Protein AF-A0A2H5X801-F1 (afdb_monomer_lite)

Structure (mmCIF, N/CA/C/O backbone):
data_AF-A0A2H5X801-F1
#
_entry.id   AF-A0A2H5X801-F1
#
loop_
_atom_site.group_PDB
_atom_site.id
_atom_site.type_symbol
_atom_site.label_atom_id
_atom_site.label_alt_id
_atom_site.label_comp_id
_atom_site.label_asym_id
_atom_site.label_entity_id
_atom_site.label_seq_id
_atom_site.pdbx_PDB_ins_code
_atom_site.Cartn_x
_atom_site.Cartn_y
_atom_site.Cartn_z
_atom_site.occupancy
_atom_site.B_iso_or_equiv
_atom_site.auth_seq_id
_atom_site.auth_comp_id
_atom_site.auth_asym_id
_atom_site.auth_atom_id
_atom_site.pdbx_PDB_model_num
ATOM 1 N N . MET A 1 1 ? -15.233 -9.281 -31.230 1.00 36.47 1 MET A N 1
ATOM 2 C CA . MET A 1 1 ? -14.098 -9.099 -30.305 1.00 36.47 1 MET A CA 1
AT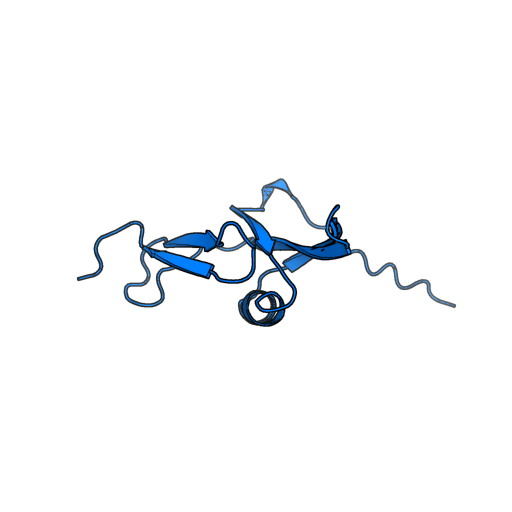OM 3 C C . MET A 1 1 ? -14.521 -8.026 -29.333 1.00 36.47 1 MET A C 1
ATOM 5 O O . MET A 1 1 ? -14.528 -6.862 -29.706 1.00 36.47 1 MET A O 1
ATOM 9 N N . GLU A 1 2 ? -14.999 -8.429 -28.164 1.00 36.84 2 GLU A N 1
ATOM 10 C CA . GLU A 1 2 ? -15.367 -7.494 -27.104 1.00 36.84 2 GLU A CA 1
ATOM 11 C C . GLU A 1 2 ? -14.073 -6.958 -26.488 1.00 36.84 2 GLU A C 1
ATOM 13 O O . GLU A 1 2 ? -13.222 -7.725 -26.035 1.00 36.84 2 GLU A O 1
ATOM 18 N N . GLN A 1 3 ? -13.882 -5.642 -26.564 1.00 37.53 3 GLN A N 1
ATOM 19 C CA . GLN A 1 3 ? -12.843 -4.960 -25.810 1.00 37.53 3 GLN A CA 1
ATOM 20 C C . GLN A 1 3 ? -13.271 -5.009 -24.346 1.00 37.53 3 GLN A C 1
ATOM 22 O O . GLN A 1 3 ? -14.227 -4.348 -23.954 1.00 37.53 3 GLN A O 1
ATOM 27 N N . HIS A 1 4 ? -12.597 -5.830 -23.546 1.00 39.81 4 HIS A N 1
ATOM 28 C CA . HIS A 1 4 ? -12.671 -5.698 -22.101 1.00 39.81 4 HIS A CA 1
ATOM 29 C C . HIS A 1 4 ? -11.974 -4.380 -21.739 1.00 39.81 4 HIS A C 1
ATOM 31 O O . HIS A 1 4 ? -10.751 -4.339 -21.609 1.00 39.81 4 HIS A O 1
ATOM 37 N N . GLU A 1 5 ? -12.734 -3.295 -21.611 1.00 40.41 5 GLU A N 1
ATOM 38 C CA . GLU A 1 5 ? -12.301 -2.132 -20.839 1.00 40.41 5 GLU A CA 1
ATOM 39 C C . GLU A 1 5 ? -12.185 -2.578 -19.378 1.00 40.41 5 GLU A C 1
ATOM 41 O O . GLU A 1 5 ? -13.131 -2.519 -18.598 1.00 40.41 5 GLU A O 1
ATOM 46 N N . VAL A 1 6 ? -11.019 -3.106 -19.004 1.00 47.34 6 VAL A N 1
ATOM 47 C CA . VAL A 1 6 ? -10.679 -3.374 -17.602 1.00 47.34 6 VAL A CA 1
ATOM 48 C C . VAL A 1 6 ? -10.143 -2.076 -17.008 1.00 47.34 6 VAL A C 1
ATOM 50 O O . VAL A 1 6 ? -8.964 -1.937 -16.709 1.00 47.34 6 VAL A O 1
ATOM 53 N N . GLY A 1 7 ? -11.020 -1.086 -16.910 1.00 52.31 7 GLY A N 1
ATOM 54 C CA . GLY A 1 7 ? -10.810 0.113 -16.118 1.00 52.31 7 GLY A CA 1
ATOM 55 C C . GLY A 1 7 ? -11.955 0.173 -15.131 1.00 52.31 7 GLY A C 1
ATOM 56 O O . GLY A 1 7 ? -13.070 0.519 -15.506 1.00 52.31 7 GLY A O 1
ATOM 57 N N . GLN A 1 8 ? -11.720 -0.232 -13.886 1.00 59.12 8 GLN A N 1
ATOM 58 C CA . GLN A 1 8 ? -12.725 -0.026 -12.854 1.00 59.12 8 GLN A CA 1
ATOM 59 C C . GLN A 1 8 ? -12.811 1.489 -12.633 1.00 59.12 8 GLN A C 1
ATOM 61 O O . GLN A 1 8 ? -11.854 2.092 -12.150 1.00 59.12 8 GLN A O 1
ATOM 66 N N . GLU A 1 9 ? -13.913 2.118 -13.052 1.00 63.97 9 GLU A N 1
ATOM 67 C CA . GLU A 1 9 ? -14.149 3.532 -12.762 1.00 63.97 9 GLU A CA 1
ATOM 68 C C . GLU A 1 9 ? -14.151 3.713 -11.247 1.00 63.97 9 GLU A C 1
ATOM 70 O O . GLU A 1 9 ? -14.965 3.135 -10.521 1.00 63.97 9 GLU A O 1
ATOM 75 N N . PHE A 1 10 ? -13.178 4.475 -10.767 1.00 66.69 10 PHE A N 1
ATOM 76 C CA . PHE A 1 10 ? -12.889 4.574 -9.354 1.00 66.69 10 PHE A CA 1
ATOM 77 C C . PHE A 1 10 ? -12.906 6.033 -8.925 1.00 66.69 10 PHE A C 1
ATOM 79 O O . PHE A 1 10 ? -12.131 6.856 -9.414 1.00 66.69 10 PHE A O 1
ATOM 86 N N . ASP A 1 11 ? -13.808 6.354 -8.000 1.00 81.62 11 ASP A N 1
ATOM 87 C CA . ASP A 1 11 ? -13.924 7.702 -7.463 1.00 81.62 11 ASP A CA 1
ATOM 88 C C . ASP A 1 11 ? -12.771 7.995 -6.496 1.00 81.62 11 ASP A C 1
ATOM 90 O O . ASP A 1 11 ? -12.764 7.550 -5.343 1.00 81.62 11 ASP A O 1
ATOM 94 N N . LEU A 1 12 ? -11.806 8.785 -6.968 1.00 82.56 12 LEU A N 1
ATOM 95 C CA . LEU A 1 12 ? -10.650 9.218 -6.186 1.00 82.56 12 LEU A CA 1
ATOM 96 C C . LEU A 1 12 ? -11.039 9.989 -4.914 1.00 82.56 12 LEU A C 1
ATOM 98 O O . LEU A 1 12 ? -10.274 9.976 -3.952 1.00 82.56 12 LEU A O 1
ATOM 102 N N . 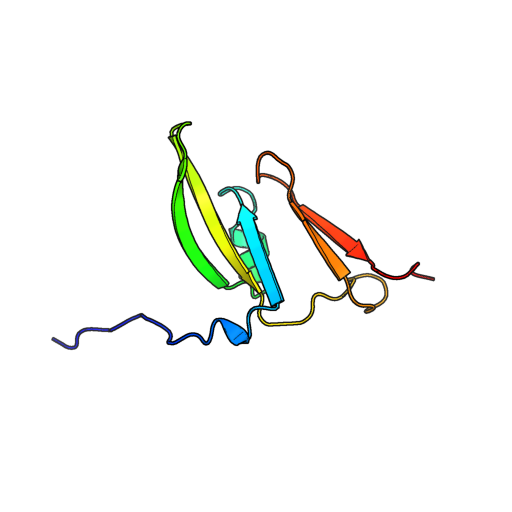HIS A 1 13 ? -12.229 10.598 -4.841 1.00 87.62 13 HIS A N 1
ATOM 103 C CA . HIS A 1 13 ? -12.693 11.282 -3.625 1.00 87.62 13 HIS A CA 1
ATOM 104 C C . HIS A 1 13 ? -12.956 10.318 -2.463 1.00 87.62 13 HIS A C 1
ATOM 106 O O . HIS A 1 13 ? -13.036 10.744 -1.310 1.00 87.62 13 HIS A O 1
ATOM 112 N N . ARG A 1 14 ? -13.083 9.016 -2.745 1.00 88.31 14 ARG A N 1
ATOM 113 C CA . ARG A 1 14 ? -13.245 7.978 -1.723 1.00 88.31 14 ARG A CA 1
ATOM 114 C C . ARG A 1 14 ? -11.912 7.467 -1.178 1.00 88.31 14 ARG A C 1
ATOM 116 O O . ARG A 1 14 ? -11.922 6.750 -0.180 1.00 88.31 14 ARG A O 1
ATOM 123 N N . VAL A 1 15 ? -10.783 7.821 -1.797 1.00 91.44 15 VAL A N 1
ATOM 124 C CA . VAL A 1 15 ? -9.454 7.387 -1.350 1.00 91.44 15 VAL A CA 1
ATOM 125 C C . VAL A 1 15 ? -9.165 7.951 0.033 1.00 91.44 15 VAL A C 1
ATOM 127 O O . VAL A 1 15 ? -9.137 9.162 0.246 1.00 91.44 15 VAL A O 1
ATOM 130 N N . ARG A 1 16 ? -8.909 7.054 0.981 1.00 91.88 16 ARG A N 1
ATOM 131 C CA . ARG A 1 16 ? -8.507 7.396 2.349 1.00 91.88 16 ARG A CA 1
ATOM 132 C C . ARG A 1 16 ? -6.997 7.453 2.497 1.00 91.88 16 ARG A C 1
ATOM 134 O O . ARG A 1 16 ? -6.489 8.242 3.293 1.00 91.88 16 ARG A O 1
ATOM 141 N N . LYS A 1 17 ? -6.275 6.616 1.749 1.00 93.56 17 LYS A N 1
ATOM 142 C CA . LYS A 1 17 ? -4.818 6.531 1.825 1.00 93.56 17 LYS A CA 1
ATOM 143 C C . LYS A 1 17 ? -4.208 6.145 0.485 1.00 93.56 17 LYS A C 1
ATOM 145 O O . LYS A 1 17 ? -4.769 5.332 -0.244 1.00 93.56 17 LYS A O 1
ATOM 150 N N . VAL A 1 18 ? -3.035 6.710 0.223 1.00 94.75 18 VAL A N 1
ATOM 151 C CA . VAL A 1 18 ? -2.149 6.356 -0.886 1.00 94.75 18 VAL A CA 1
ATOM 152 C C . VAL A 1 18 ? -0.816 5.930 -0.291 1.00 94.75 18 VAL A C 1
ATOM 154 O O . VAL A 1 18 ? -0.335 6.573 0.649 1.00 94.75 18 VAL A O 1
ATOM 157 N N . VAL A 1 19 ? -0.239 4.853 -0.814 1.00 96.25 19 VAL A N 1
ATOM 158 C CA . VAL A 1 19 ? 1.113 4.411 -0.465 1.00 96.25 19 VAL A CA 1
ATOM 159 C C . VAL A 1 19 ? 1.902 4.061 -1.717 1.00 96.25 19 VAL A C 1
ATOM 161 O O . VAL A 1 19 ? 1.352 3.538 -2.686 1.00 96.25 19 VAL A O 1
ATOM 164 N N . GLU A 1 20 ? 3.202 4.333 -1.664 1.00 96.44 20 GLU A N 1
ATOM 165 C CA . GLU A 1 20 ? 4.163 3.899 -2.671 1.00 96.44 20 GLU A CA 1
ATOM 166 C C . GLU A 1 20 ? 4.978 2.754 -2.088 1.00 96.44 20 GLU A C 1
ATOM 168 O O . GLU A 1 20 ? 5.608 2.905 -1.041 1.00 96.44 20 GLU A O 1
ATOM 173 N N . VAL A 1 21 ? 4.943 1.594 -2.737 1.00 96.94 21 VAL A N 1
ATOM 174 C CA . VAL A 1 21 ? 5.597 0.389 -2.227 1.00 96.94 21 VAL A CA 1
ATOM 175 C C . VAL A 1 21 ? 6.421 -0.307 -3.295 1.00 96.94 21 VAL A C 1
ATOM 177 O O . VAL A 1 21 ? 6.293 -0.065 -4.495 1.00 96.94 21 VAL A O 1
ATOM 180 N N . ARG A 1 22 ? 7.291 -1.205 -2.852 1.00 95.00 22 ARG A N 1
ATOM 181 C CA . ARG A 1 22 ? 8.067 -2.106 -3.697 1.00 95.00 22 ARG A CA 1
ATOM 182 C C . ARG A 1 22 ? 7.372 -3.456 -3.820 1.00 95.00 22 ARG A C 1
ATOM 184 O O . ARG A 1 22 ? 6.488 -3.809 -3.042 1.00 95.00 22 ARG A O 1
ATOM 191 N N . ALA A 1 23 ? 7.855 -4.243 -4.780 1.00 92.38 23 ALA A N 1
ATOM 192 C CA . ALA A 1 23 ? 7.330 -5.572 -5.087 1.00 92.38 23 ALA A CA 1
ATOM 193 C C . ALA A 1 23 ? 7.271 -6.511 -3.867 1.00 92.38 23 ALA A C 1
ATOM 195 O O . ALA A 1 23 ? 6.412 -7.381 -3.815 1.00 92.38 23 ALA A O 1
ATOM 196 N N . ASN A 1 24 ? 8.152 -6.324 -2.879 1.00 93.00 24 ASN A N 1
ATOM 197 C CA . ASN A 1 24 ? 8.246 -7.213 -1.720 1.00 93.00 24 ASN A CA 1
ATOM 198 C C . ASN A 1 24 ? 6.987 -7.220 -0.843 1.00 93.00 24 ASN A C 1
ATOM 200 O O . ASN A 1 24 ? 6.690 -8.251 -0.254 1.00 93.00 24 ASN A O 1
ATOM 204 N N . ILE A 1 25 ? 6.260 -6.102 -0.760 1.00 94.44 25 ILE A N 1
ATOM 205 C CA . ILE A 1 25 ? 5.083 -5.966 0.119 1.00 94.44 25 ILE A CA 1
ATOM 206 C C . ILE A 1 25 ? 3.784 -5.721 -0.649 1.00 94.44 25 ILE A C 1
ATOM 208 O O . ILE A 1 25 ? 2.719 -5.654 -0.041 1.00 94.44 25 ILE A O 1
ATOM 212 N N . VAL A 1 26 ? 3.850 -5.591 -1.980 1.00 95.12 26 VAL A N 1
ATOM 213 C CA . VAL A 1 26 ? 2.676 -5.266 -2.803 1.00 95.12 26 VAL A CA 1
ATOM 214 C C . VAL A 1 26 ? 1.584 -6.324 -2.655 1.00 95.12 26 VAL A C 1
ATOM 216 O O . VAL A 1 26 ? 0.438 -5.975 -2.398 1.00 95.12 26 VAL A O 1
ATOM 219 N N . ASN A 1 27 ? 1.945 -7.608 -2.732 1.00 94.62 27 ASN A N 1
ATOM 220 C CA . ASN A 1 27 ? 0.978 -8.702 -2.664 1.00 94.62 27 ASN A CA 1
ATOM 221 C C . ASN A 1 27 ? 0.275 -8.745 -1.304 1.00 94.62 27 ASN A C 1
ATOM 223 O O . ASN A 1 27 ? -0.937 -8.901 -1.259 1.00 94.62 27 ASN A O 1
ATOM 227 N N . GLU A 1 28 ? 1.006 -8.514 -0.208 1.00 94.00 28 GLU A N 1
ATOM 228 C CA . GLU A 1 28 ? 0.411 -8.493 1.133 1.00 94.00 28 GLU A CA 1
ATOM 229 C C . GLU A 1 28 ? -0.636 -7.387 1.290 1.00 94.00 28 GLU A C 1
ATOM 231 O O . GLU A 1 28 ? -1.654 -7.590 1.948 1.00 94.00 28 GLU A O 1
ATOM 236 N N . LEU A 1 29 ? -0.390 -6.214 0.701 1.00 94.25 29 LEU A N 1
ATOM 237 C CA . LEU A 1 29 ? -1.337 -5.104 0.741 1.00 94.25 29 LEU A CA 1
ATOM 238 C C . LEU A 1 29 ? -2.532 -5.369 -0.184 1.00 94.25 29 LEU A C 1
ATOM 240 O O . LEU A 1 29 ? -3.668 -5.121 0.213 1.00 94.25 29 LEU A O 1
ATOM 244 N N . LEU A 1 30 ? -2.318 -5.941 -1.372 1.00 94.62 30 LEU A N 1
ATOM 245 C CA . LEU A 1 30 ? -3.416 -6.357 -2.256 1.00 94.62 30 LEU A CA 1
ATOM 246 C C . LEU A 1 30 ? -4.333 -7.387 -1.577 1.00 94.62 30 LEU A C 1
ATOM 248 O O . LEU A 1 30 ? -5.553 -7.237 -1.617 1.00 94.62 30 LEU A O 1
ATOM 252 N N . ASP A 1 31 ? -3.763 -8.365 -0.870 1.00 93.12 31 ASP A N 1
ATOM 253 C CA . ASP A 1 31 ? -4.517 -9.365 -0.099 1.00 93.12 31 ASP A CA 1
ATOM 254 C C . ASP A 1 31 ? -5.317 -8.740 1.061 1.00 93.12 31 ASP A C 1
ATOM 256 O O . ASP A 1 31 ? -6.336 -9.282 1.490 1.00 93.12 31 ASP A O 1
ATOM 260 N N . GLN A 1 32 ? -4.892 -7.572 1.550 1.00 90.94 32 GLN A N 1
ATOM 261 C CA . GLN A 1 32 ? -5.591 -6.781 2.571 1.00 90.94 32 GLN A CA 1
ATOM 262 C C . GLN A 1 32 ? -6.660 -5.846 1.983 1.00 90.94 32 GLN A C 1
ATOM 264 O O . GLN A 1 32 ? -7.246 -5.048 2.714 1.00 90.94 32 GLN A O 1
ATOM 269 N N . GLY A 1 33 ? -6.931 -5.938 0.679 1.00 91.38 33 GLY A N 1
ATOM 270 C CA . GLY A 1 33 ? -7.959 -5.150 0.001 1.00 91.38 33 GLY A CA 1
ATOM 271 C C . GLY A 1 33 ? -7.479 -3.792 -0.507 1.00 91.38 33 GLY A C 1
AT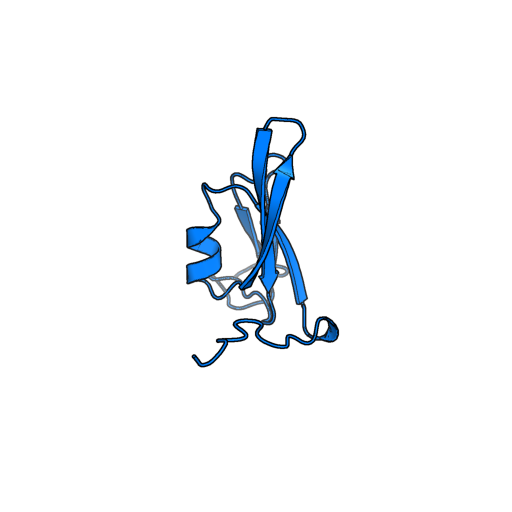OM 272 O O . GLY A 1 33 ? -8.305 -2.966 -0.897 1.00 91.38 33 GLY A O 1
ATOM 273 N N . TRP A 1 34 ? -6.166 -3.539 -0.521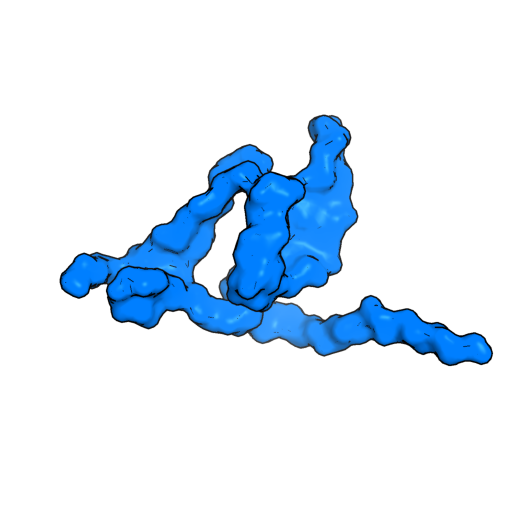 1.00 94.50 34 TRP A N 1
ATOM 274 C CA . TRP A 1 34 ? -5.627 -2.386 -1.236 1.00 94.50 34 TRP A CA 1
ATOM 275 C C . TRP A 1 34 ? -5.791 -2.569 -2.743 1.00 94.50 34 TRP A C 1
ATOM 277 O O . TRP A 1 34 ? -5.798 -3.681 -3.269 1.00 94.50 34 TRP A O 1
ATOM 287 N N . ILE A 1 35 ? -5.895 -1.453 -3.451 1.00 93.44 35 ILE A N 1
ATOM 288 C CA . ILE A 1 35 ? -6.165 -1.428 -4.884 1.00 93.44 35 ILE A CA 1
ATOM 289 C C . ILE A 1 35 ? -4.926 -0.920 -5.604 1.00 93.44 35 ILE A C 1
ATOM 291 O O . ILE A 1 35 ? -4.420 0.157 -5.287 1.00 93.44 35 ILE A O 1
ATOM 295 N N . LEU A 1 36 ? -4.450 -1.686 -6.584 1.00 94.44 36 LEU A N 1
ATOM 296 C CA . LEU A 1 36 ? -3.377 -1.249 -7.467 1.00 94.44 36 LEU A CA 1
ATOM 297 C C . LEU A 1 36 ? -3.880 -0.141 -8.392 1.00 94.44 36 LEU A C 1
ATOM 299 O O . LEU A 1 36 ? -4.806 -0.359 -9.170 1.00 94.44 36 LEU A O 1
ATOM 303 N N . HIS A 1 37 ? -3.247 1.026 -8.317 1.00 93.19 37 HIS A N 1
ATOM 304 C CA . HIS A 1 37 ? -3.552 2.156 -9.186 1.00 93.19 37 HIS A CA 1
ATOM 305 C C . HIS A 1 37 ? -2.581 2.268 -10.356 1.00 93.19 37 HIS A C 1
ATOM 307 O O . HIS A 1 37 ? -3.024 2.394 -11.493 1.00 93.19 37 HIS A O 1
ATOM 313 N N . ASP A 1 38 ? -1.275 2.221 -10.080 1.00 94.25 38 ASP A N 1
ATOM 314 C CA . ASP A 1 38 ? -0.247 2.410 -11.105 1.00 94.25 38 ASP A CA 1
ATOM 315 C C . ASP A 1 38 ? 1.070 1.710 -10.740 1.00 94.25 38 ASP A C 1
ATOM 317 O O . ASP A 1 38 ? 1.325 1.388 -9.573 1.00 94.25 38 ASP A O 1
ATOM 321 N N . ILE A 1 39 ? 1.909 1.479 -11.749 1.00 95.75 39 ILE A N 1
ATOM 322 C CA . ILE A 1 39 ? 3.259 0.936 -11.620 1.00 95.75 39 ILE A CA 1
ATOM 323 C C . ILE A 1 39 ? 4.209 1.767 -12.479 1.00 95.75 39 ILE A C 1
ATOM 325 O O . ILE A 1 39 ? 4.058 1.842 -13.697 1.00 95.75 39 ILE A O 1
ATOM 329 N N . TYR A 1 40 ? 5.265 2.299 -11.866 1.00 95.25 40 TYR A N 1
ATOM 330 C CA . TYR A 1 40 ? 6.326 3.003 -12.584 1.00 95.25 40 TYR A CA 1
ATOM 331 C C . TYR A 1 40 ? 7.712 2.454 -12.238 1.00 95.25 40 TYR A C 1
ATOM 333 O O . TYR A 1 40 ? 7.903 1.734 -11.256 1.00 95.25 40 TYR A O 1
ATOM 341 N N . ILE A 1 41 ? 8.704 2.773 -13.070 1.00 95.44 41 ILE A N 1
ATOM 342 C CA . ILE A 1 41 ? 10.106 2.421 -12.826 1.00 95.44 41 ILE A CA 1
ATOM 343 C C . ILE A 1 41 ? 10.810 3.655 -12.267 1.00 95.44 41 ILE A C 1
ATOM 345 O O . ILE A 1 41 ? 10.830 4.702 -12.911 1.00 95.44 41 ILE A O 1
ATOM 349 N N . SER A 1 42 ? 11.379 3.541 -11.066 1.00 91.56 42 SER A N 1
ATOM 350 C CA . SER A 1 42 ? 12.145 4.629 -10.457 1.00 91.56 42 SER A CA 1
ATOM 351 C C . SER A 1 42 ? 13.475 4.861 -11.183 1.00 91.56 42 SER A C 1
ATOM 353 O O . SER A 1 42 ? 13.953 4.012 -11.934 1.00 91.56 42 SER A O 1
ATOM 355 N N . ASN A 1 43 ? 14.142 5.977 -10.879 1.00 91.19 43 ASN A N 1
ATOM 356 C CA . ASN A 1 43 ? 15.475 6.302 -11.413 1.00 91.19 43 ASN A CA 1
ATOM 357 C C . ASN A 1 43 ? 16.551 5.245 -11.088 1.00 91.19 43 ASN A C 1
ATOM 359 O O . ASN A 1 43 ? 17.594 5.193 -11.731 1.00 91.19 43 ASN A O 1
ATOM 363 N N . GLU A 1 44 ? 16.289 4.391 -10.099 1.00 91.44 44 GLU A N 1
ATOM 364 C CA . GLU A 1 44 ? 17.142 3.264 -9.707 1.00 91.44 44 GLU A CA 1
ATOM 365 C C . GLU A 1 44 ? 16.802 1.964 -10.456 1.00 91.44 44 GLU A C 1
ATOM 367 O O . GLU A 1 44 ? 17.243 0.889 -10.056 1.00 91.44 44 GLU A O 1
ATOM 372 N N . TYR A 1 45 ? 15.991 2.038 -11.516 1.00 92.31 45 TYR A N 1
ATOM 373 C CA . TYR A 1 45 ? 15.518 0.891 -12.299 1.00 92.31 45 TYR A CA 1
ATOM 374 C C . TYR A 1 45 ? 14.747 -0.145 -11.474 1.00 92.31 45 TYR A C 1
ATOM 376 O O . TYR A 1 45 ? 14.776 -1.343 -11.756 1.00 92.31 45 TYR A O 1
ATOM 384 N N . ARG A 1 46 ? 14.037 0.313 -10.441 1.00 91.19 46 ARG A N 1
ATOM 385 C CA . ARG A 1 46 ? 13.212 -0.535 -9.578 1.00 91.19 46 ARG A CA 1
ATOM 386 C C . ARG A 1 46 ? 11.741 -0.204 -9.777 1.00 91.19 46 ARG A C 1
ATOM 388 O O . ARG A 1 46 ? 11.373 0.968 -9.780 1.00 91.19 46 ARG A O 1
ATOM 395 N N . SER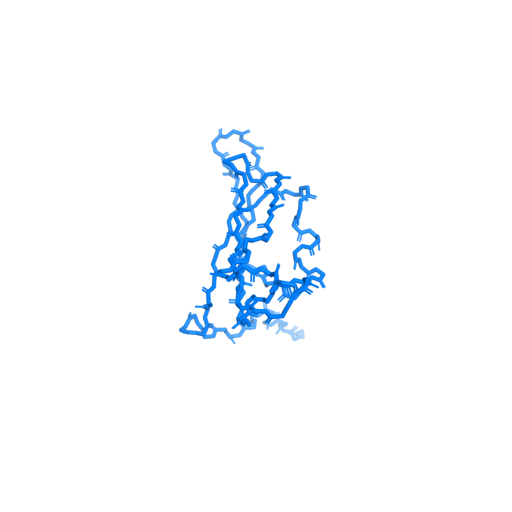 A 1 47 ? 10.897 -1.226 -9.874 1.00 94.62 47 SER A N 1
ATOM 396 C CA . SER A 1 47 ? 9.444 -1.043 -9.904 1.00 94.62 47 SER A CA 1
ATOM 397 C C . SER A 1 47 ? 8.945 -0.426 -8.592 1.00 94.62 47 SER A C 1
ATOM 399 O O . SER A 1 47 ? 9.363 -0.834 -7.502 1.00 94.62 47 SER A O 1
ATOM 401 N N . VAL A 1 48 ? 8.061 0.557 -8.708 1.00 96.06 48 VAL A N 1
ATOM 402 C CA . VAL A 1 48 ? 7.286 1.166 -7.625 1.00 96.06 48 VAL A CA 1
ATOM 403 C C . VAL A 1 48 ? 5.814 0.977 -7.952 1.00 96.06 48 VAL A C 1
ATOM 405 O O . VAL A 1 48 ? 5.410 1.148 -9.099 1.00 96.06 48 VAL A O 1
ATOM 408 N N . TYR A 1 49 ? 5.035 0.619 -6.943 1.00 97.50 49 TYR A N 1
ATOM 409 C CA . TYR A 1 49 ? 3.612 0.339 -7.042 1.00 97.50 49 TYR A CA 1
ATOM 410 C C . TYR A 1 49 ? 2.861 1.387 -6.227 1.00 97.50 49 TYR A C 1
ATOM 412 O O . TYR A 1 49 ? 3.162 1.580 -5.047 1.00 97.50 49 TYR A O 1
ATOM 420 N N . ILE A 1 50 ? 1.886 2.046 -6.848 1.00 96.38 50 ILE A N 1
ATOM 421 C CA . ILE A 1 50 ? 0.971 2.965 -6.173 1.00 96.38 50 ILE A CA 1
ATOM 422 C C . ILE A 1 50 ? -0.267 2.179 -5.764 1.00 96.38 50 ILE A C 1
ATOM 424 O O . ILE A 1 50 ? -1.002 1.682 -6.622 1.00 96.38 50 ILE A O 1
ATOM 428 N N . LEU A 1 51 ? -0.501 2.079 -4.457 1.00 95.94 51 LEU A N 1
ATOM 429 C CA . LEU A 1 51 ? -1.674 1.411 -3.903 1.00 95.94 51 LEU A CA 1
ATOM 430 C C . LEU A 1 51 ? -2.604 2.411 -3.213 1.00 95.94 51 LEU A C 1
ATOM 432 O O . LEU A 1 51 ? -2.159 3.345 -2.540 1.00 95.94 51 LEU A O 1
ATOM 436 N N . LEU A 1 52 ? -3.906 2.175 -3.353 1.00 95.19 52 LEU A N 1
ATOM 437 C CA . LEU A 1 52 ? -4.978 2.981 -2.778 1.00 95.19 52 LEU A CA 1
ATOM 438 C C . LEU A 1 52 ? -5.771 2.165 -1.758 1.00 95.19 52 LEU A C 1
ATOM 440 O O . LEU A 1 52 ? -6.064 0.992 -1.986 1.00 95.19 52 LEU A O 1
ATOM 444 N N . MET A 1 53 ? -6.180 2.809 -0.668 1.00 94.25 53 MET A N 1
ATOM 445 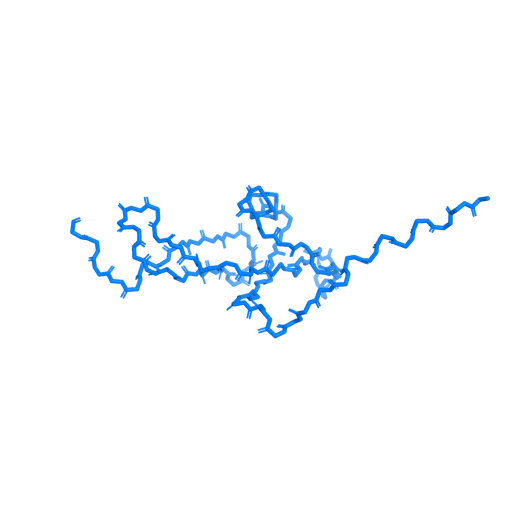C CA . MET A 1 53 ? -7.132 2.254 0.296 1.00 94.25 53 MET A CA 1
ATOM 446 C C . MET A 1 53 ? -8.406 3.095 0.296 1.00 94.25 53 MET A C 1
ATOM 448 O O . MET A 1 53 ? -8.346 4.321 0.445 1.00 94.25 53 MET A O 1
ATOM 452 N N . LEU A 1 54 ? -9.555 2.434 0.155 1.00 91.25 54 LEU A N 1
ATOM 453 C CA . LEU A 1 54 ? -10.875 3.057 0.300 1.00 91.25 54 LEU A CA 1
ATOM 454 C C . LEU A 1 54 ? -11.430 2.987 1.717 1.00 91.25 54 LEU A C 1
ATOM 456 O O . LEU A 1 54 ? -12.174 3.874 2.137 1.00 91.25 54 LEU A O 1
ATOM 460 N N . ASP A 1 55 ? -11.097 1.917 2.425 1.00 89.81 55 ASP A N 1
ATOM 461 C CA . ASP A 1 55 ? -11.640 1.653 3.745 1.00 89.81 55 ASP A CA 1
ATOM 462 C C . ASP A 1 55 ? -10.814 2.340 4.833 1.00 89.81 55 ASP A C 1
ATOM 464 O O . ASP A 1 55 ? -9.654 2.724 4.643 1.00 89.81 55 ASP A O 1
ATOM 468 N N . GLU A 1 56 ? -11.432 2.526 5.998 1.00 89.38 56 GLU A N 1
ATOM 469 C CA . GLU A 1 56 ? -10.707 2.991 7.172 1.00 89.38 56 GLU A CA 1
ATOM 470 C C . GLU A 1 56 ? -9.776 1.885 7.666 1.00 89.38 56 GLU A C 1
ATOM 472 O O . GLU A 1 56 ? -10.204 0.774 7.983 1.00 89.38 56 GLU A O 1
ATOM 477 N N . LEU A 1 57 ? -8.486 2.203 7.759 1.00 90.75 57 LEU A N 1
ATOM 478 C CA . LEU A 1 57 ? -7.521 1.304 8.367 1.00 90.75 57 LEU A CA 1
ATOM 479 C C . LEU A 1 57 ? -7.832 1.169 9.853 1.00 90.75 57 LEU A C 1
ATOM 481 O O . LEU A 1 57 ? -7.960 2.160 10.574 1.00 90.75 57 LEU A O 1
ATOM 485 N N . THR A 1 58 ? -7.905 -0.069 10.319 1.00 89.81 58 THR A N 1
ATOM 486 C CA . THR A 1 58 ? -8.146 -0.384 11.723 1.00 89.81 58 THR A CA 1
ATOM 487 C C . THR A 1 58 ? -6.938 -1.093 12.308 1.00 89.81 58 THR A C 1
ATOM 489 O O . THR A 1 58 ? -6.225 -1.843 11.642 1.00 89.81 58 THR A O 1
ATOM 492 N N . CYS A 1 59 ? -6.659 -0.818 13.577 1.00 87.62 59 CYS A N 1
ATOM 493 C CA . CYS A 1 59 ? -5.600 -1.492 14.293 1.00 87.62 59 CYS A CA 1
ATOM 494 C C . CYS A 1 59 ? -6.002 -2.960 14.474 1.00 87.62 59 CYS A C 1
ATOM 496 O O . CYS A 1 59 ? -7.021 -3.219 15.118 1.00 87.62 59 CYS A O 1
ATOM 498 N N . PRO A 1 60 ? -5.185 -3.927 14.026 1.00 82.56 60 PRO A N 1
ATOM 499 C CA . PRO A 1 60 ? -5.519 -5.346 14.153 1.00 82.56 60 PRO A CA 1
ATOM 500 C C . PRO A 1 60 ? -5.597 -5.811 15.614 1.00 82.56 60 PRO A C 1
ATOM 502 O O . PRO A 1 60 ? -6.103 -6.892 15.895 1.00 82.56 60 PRO A O 1
ATOM 505 N N . ARG A 1 61 ? -5.084 -5.007 16.556 1.00 86.50 61 ARG A N 1
ATOM 506 C CA . ARG A 1 61 ? -5.040 -5.335 17.982 1.00 86.50 61 ARG A CA 1
ATOM 507 C C . ARG A 1 61 ? -6.277 -4.874 18.749 1.00 86.50 61 ARG A C 1
ATOM 509 O O . ARG A 1 61 ? -6.796 -5.637 19.550 1.00 86.50 61 ARG A O 1
ATOM 516 N N . CYS A 1 62 ? -6.719 -3.634 18.531 1.00 88.88 62 CYS A N 1
ATOM 517 C CA . CYS A 1 62 ? -7.801 -3.022 19.311 1.00 88.88 62 CYS A CA 1
ATOM 518 C C . CYS A 1 62 ? -8.948 -2.437 18.467 1.00 88.88 62 CYS A C 1
ATOM 520 O O . CYS A 1 62 ? -9.867 -1.840 19.020 1.00 88.88 62 CYS A O 1
ATOM 522 N N . GLY A 1 63 ? -8.908 -2.565 17.136 1.00 87.69 63 GLY A N 1
ATOM 523 C CA . GLY A 1 63 ? -9.960 -2.098 16.223 1.00 87.69 63 GLY A CA 1
ATOM 524 C C . GLY A 1 63 ? -10.080 -0.575 16.082 1.00 87.69 63 GLY A C 1
ATOM 525 O O . GLY A 1 63 ? -10.859 -0.098 15.263 1.00 87.69 63 GLY A O 1
ATOM 526 N N . ALA A 1 64 ? -9.313 0.205 16.849 1.00 91.25 64 ALA A N 1
ATOM 527 C CA . ALA A 1 64 ? -9.270 1.658 16.719 1.00 91.25 64 ALA A CA 1
ATOM 528 C C . ALA A 1 64 ? -8.704 2.081 15.349 1.00 91.25 64 ALA A C 1
ATOM 530 O O . ALA A 1 64 ? -7.966 1.303 14.740 1.00 91.25 64 ALA A O 1
ATOM 531 N N . PRO A 1 65 ? -8.976 3.311 14.874 1.00 91.31 65 PRO A N 1
ATOM 532 C CA . PRO A 1 65 ? -8.395 3.800 13.630 1.00 91.31 65 PRO A CA 1
ATOM 533 C C . PRO A 1 65 ? -6.868 3.685 13.649 1.00 91.31 65 PRO A C 1
ATOM 535 O O . PRO A 1 65 ? -6.217 3.990 14.655 1.00 91.31 65 PRO A O 1
ATOM 538 N N . ALA A 1 66 ? -6.292 3.244 12.542 1.00 93.00 66 ALA A N 1
ATOM 539 C CA . ALA A 1 66 ? -4.860 3.108 12.359 1.00 93.00 66 ALA A CA 1
ATOM 540 C C . ALA A 1 66 ? -4.389 3.942 11.170 1.00 93.00 66 ALA A C 1
ATOM 542 O O . ALA A 1 66 ? -5.141 4.282 10.263 1.00 93.00 66 ALA A O 1
ATOM 543 N N . ASN A 1 67 ? -3.104 4.258 11.182 1.00 91.94 67 ASN A N 1
ATOM 544 C CA . ASN A 1 67 ? -2.369 4.691 10.012 1.00 91.94 67 ASN A CA 1
ATOM 545 C C . ASN A 1 67 ? -1.468 3.556 9.537 1.00 91.94 67 ASN A C 1
ATOM 547 O O . ASN A 1 67 ? -1.150 2.639 10.292 1.00 91.94 67 ASN A O 1
ATOM 551 N N . ILE A 1 68 ? -1.022 3.656 8.294 1.00 93.50 68 ILE A N 1
ATOM 552 C CA . ILE A 1 68 ? 0.075 2.853 7.767 1.00 93.50 68 ILE A CA 1
ATOM 553 C C . ILE A 1 68 ? 1.280 3.762 7.545 1.00 93.50 68 ILE A C 1
ATOM 555 O O . ILE A 1 68 ? 1.141 4.889 7.055 1.00 93.50 68 ILE A O 1
ATOM 559 N N . GLU A 1 69 ? 2.447 3.268 7.930 1.00 94.62 69 GLU A N 1
ATOM 560 C CA . GLU A 1 69 ? 3.743 3.848 7.602 1.00 94.62 69 GLU A CA 1
ATOM 561 C C . GLU A 1 69 ? 4.493 2.840 6.743 1.00 94.62 69 GLU A C 1
ATOM 563 O O . GLU A 1 69 ? 4.563 1.658 7.089 1.00 94.62 69 GLU A O 1
ATOM 568 N N . VAL A 1 70 ? 5.027 3.316 5.627 1.00 95.38 70 VAL A N 1
ATOM 569 C CA . VAL A 1 70 ? 5.887 2.545 4.732 1.00 95.38 70 VAL A CA 1
ATOM 570 C C . VAL A 1 70 ? 7.318 3.035 4.943 1.00 95.38 70 VAL A C 1
ATOM 572 O O . VAL A 1 70 ? 7.525 4.229 5.158 1.00 95.38 70 VAL A O 1
ATOM 575 N N . SER A 1 71 ? 8.291 2.122 4.932 1.00 95.25 71 SER A N 1
ATOM 576 C CA . SER A 1 71 ? 9.711 2.481 4.996 1.00 95.25 71 SER A CA 1
ATOM 577 C C . SER A 1 71 ? 10.084 3.432 3.859 1.00 95.25 71 SER A C 1
ATOM 579 O O . SER A 1 71 ? 9.465 3.417 2.798 1.00 95.25 71 SER A O 1
ATOM 581 N N . GLU A 1 72 ? 11.141 4.222 4.047 1.00 91.44 72 GLU A N 1
ATOM 582 C CA . GLU A 1 72 ? 11.647 5.118 2.995 1.00 91.44 72 GLU A CA 1
ATOM 583 C C . GLU A 1 72 ? 12.002 4.363 1.701 1.00 91.44 72 GLU A C 1
ATOM 585 O O . GLU A 1 72 ? 11.845 4.889 0.603 1.00 91.44 72 GLU A O 1
ATOM 590 N N . GLU A 1 73 ? 12.431 3.102 1.816 1.00 91.81 73 GLU A N 1
ATOM 591 C CA . GLU A 1 73 ? 12.752 2.250 0.666 1.00 91.81 73 GLU A CA 1
ATOM 592 C C . GLU A 1 73 ? 11.508 1.664 -0.031 1.00 91.81 73 GLU A C 1
ATOM 594 O O . GLU A 1 73 ? 11.602 1.186 -1.170 1.00 91.81 73 GLU A O 1
ATOM 599 N N . GLY A 1 74 ? 10.345 1.702 0.626 1.00 92.50 74 GLY A N 1
ATOM 600 C CA . GLY A 1 74 ? 9.092 1.121 0.144 1.00 92.50 74 GLY A CA 1
ATOM 601 C C . GLY A 1 74 ? 8.984 -0.395 0.343 1.00 92.50 74 GLY A C 1
ATOM 602 O O . GLY A 1 74 ? 8.089 -1.025 -0.213 1.00 92.50 74 GLY A O 1
ATOM 603 N N . ASP A 1 75 ? 9.917 -1.015 1.063 1.00 94.75 75 ASP A N 1
ATOM 604 C CA . ASP A 1 75 ? 10.079 -2.472 1.165 1.00 94.75 75 ASP A CA 1
ATOM 605 C C . ASP A 1 75 ? 9.448 -3.090 2.421 1.00 94.75 75 ASP A C 1
ATOM 607 O O . ASP A 1 75 ? 9.397 -4.313 2.545 1.00 94.75 75 ASP A O 1
ATOM 611 N N . ARG A 1 76 ? 8.996 -2.258 3.364 1.00 94.94 76 ARG A N 1
ATOM 612 C CA . ARG A 1 76 ? 8.384 -2.657 4.635 1.00 94.94 76 ARG A CA 1
ATOM 613 C C . ARG A 1 76 ? 7.263 -1.701 4.988 1.00 94.94 76 ARG A C 1
ATOM 615 O O . ARG A 1 76 ? 7.297 -0.531 4.619 1.00 94.94 76 ARG A O 1
ATOM 622 N N . TYR A 1 77 ? 6.309 -2.179 5.774 1.00 94.19 77 TYR A N 1
ATOM 623 C CA . TYR A 1 77 ? 5.262 -1.337 6.333 1.00 94.19 77 TYR A CA 1
ATOM 624 C C . TYR A 1 77 ? 4.921 -1.757 7.759 1.00 94.19 77 TYR A C 1
ATOM 626 O O . TYR A 1 77 ? 5.240 -2.861 8.206 1.00 94.19 77 TYR A O 1
ATOM 634 N N . ARG A 1 78 ? 4.267 -0.857 8.490 1.00 92.62 78 ARG A N 1
ATOM 635 C CA . ARG A 1 78 ? 3.656 -1.154 9.785 1.00 92.62 78 ARG A CA 1
ATOM 636 C C . ARG A 1 78 ? 2.371 -0.368 9.976 1.00 92.62 78 ARG A C 1
ATOM 638 O O . ARG A 1 78 ? 2.253 0.773 9.530 1.00 92.62 78 ARG A O 1
ATOM 645 N N . TYR A 1 79 ? 1.443 -0.965 10.713 1.00 89.94 79 TYR A N 1
ATOM 646 C CA . TYR A 1 79 ? 0.265 -0.267 11.206 1.00 89.94 79 TYR A CA 1
ATOM 647 C C . TYR A 1 79 ? 0.586 0.474 12.502 1.00 89.94 79 TYR A C 1
ATOM 649 O O . TYR A 1 79 ? 1.136 -0.097 13.444 1.00 89.94 79 TYR A O 1
ATOM 657 N N . ILE A 1 80 ? 0.209 1.745 12.555 1.00 91.38 80 ILE A N 1
ATOM 658 C CA . ILE A 1 80 ? 0.329 2.606 13.727 1.00 91.38 80 ILE A CA 1
ATOM 659 C C . ILE A 1 80 ? -1.074 2.872 14.239 1.00 91.38 80 ILE A C 1
ATOM 661 O O . ILE A 1 80 ? -1.862 3.556 13.586 1.00 91.38 80 ILE A O 1
ATOM 665 N N . CYS A 1 81 ? -1.396 2.345 15.416 1.00 92.69 81 CYS A N 1
ATOM 666 C CA . CYS A 1 81 ? -2.663 2.677 16.049 1.00 92.69 81 CYS A CA 1
ATOM 667 C C . CYS A 1 81 ? -2.696 4.168 16.415 1.00 92.69 81 CYS A C 1
ATOM 669 O O . CYS A 1 81 ? -1.728 4.697 16.957 1.00 92.69 81 CYS A O 1
ATOM 671 N N . THR A 1 82 ? -3.815 4.842 16.147 1.00 89.25 82 THR A N 1
ATOM 672 C CA . THR A 1 82 ? -4.004 6.252 16.539 1.00 89.25 82 THR A CA 1
ATOM 673 C C . THR A 1 82 ? -4.365 6.418 18.014 1.00 89.25 82 THR A C 1
ATOM 675 O O . THR A 1 82 ? -4.317 7.527 18.540 1.00 89.25 82 THR A O 1
ATOM 678 N N . LYS A 1 83 ? -4.728 5.322 18.688 1.00 86.25 83 LYS A N 1
ATOM 679 C CA . LYS A 1 83 ? -5.034 5.274 20.119 1.00 86.25 83 LYS A CA 1
ATOM 680 C C . LYS A 1 83 ? -4.147 4.245 20.807 1.00 86.25 83 LYS A C 1
ATOM 682 O O . LYS A 1 83 ? -3.770 3.242 20.202 1.00 86.25 83 LYS A O 1
ATOM 687 N N . GLU A 1 84 ? -3.837 4.476 22.076 1.00 80.25 84 GLU A N 1
ATOM 688 C CA . GLU A 1 84 ? -3.156 3.477 22.894 1.00 80.25 84 GLU A CA 1
ATOM 689 C C . GLU A 1 84 ? -4.072 2.252 23.030 1.00 80.25 84 GLU A C 1
ATOM 691 O O . GLU A 1 84 ? -5.205 2.360 23.501 1.00 80.25 84 GLU A O 1
ATOM 696 N N . CYS A 1 85 ? -3.628 1.103 22.513 1.00 83.94 85 CYS A N 1
ATOM 697 C CA . CYS A 1 85 ? -4.389 -0.133 22.651 1.00 83.94 85 CYS A CA 1
ATOM 698 C C . CYS A 1 85 ? -4.218 -0.647 24.084 1.00 83.94 85 CYS A C 1
ATOM 700 O O . CYS A 1 85 ? -3.097 -0.977 24.478 1.00 83.94 85 CYS A O 1
ATOM 702 N N . HIS A 1 86 ? -5.323 -0.711 24.824 1.00 71.38 86 HIS A N 1
ATOM 703 C CA . HIS A 1 86 ? -5.408 -1.356 26.134 1.00 71.38 86 HIS A CA 1
ATOM 704 C C . HIS A 1 86 ? -5.695 -2.853 26.006 1.00 71.38 86 HIS A C 1
ATOM 706 O O . HIS A 1 86 ? -6.409 -3.234 25.049 1.00 71.38 86 HIS A O 1
#

Secondary structure (DSSP, 8-state):
-----------GGG--EEEEE-HHHHHHHHHTT-EEEEEEE-TTS-EEEEEEE-SPPB-TTT-SBEEEEE-TTSS-EEEEESS---

Radius of gyration: 15.03 Å; chains: 1; bounding box: 32×21×56 Å

Foldseek 3Di:
DDPPPPDDPDDPVLFPDKDKAFPQCVVVVVVVVWDWDDWDQDPVRGIITITTDRDFDADPQARAGWDKDADPHRNDIDIGHPDDRD

pLDDT: mean 86.7, std 15.09, range [36.47, 97.5]

Sequence (86 aa):
MEQHEVGQEFDLHRVRKVVEVRANIVNELLDQGWILHDIYISNEYRSVYILLMLDELTCPRCGAPANIEVSEEGDRYRYICTKECH